Protein AF-A0A1G6PRE6-F1 (afdb_monomer)

Radius of gyration: 26.59 Å; Cα contacts (8 Å, |Δi|>4): 31; chains: 1; bounding box: 38×22×97 Å

Sequence (93 aa):
MEPQQRENQINGQMRIMQWVWTIVLTGIPIVNIIMLIIWAADRTNPRRNYSIAMFIVMAAFIVIYFIIFMVFMILGIALMPDSDPTYSDTYYY

Secondary structure (DSSP, 8-state):
--HHHHHHHHHHSPPHHHHHHHHHHHHSHHHHHHHHHHHHH-TT-TTHHHHHHHHHHHHHHHHHHHHHHHHHHHHHHHTS----GGGSSS---

Solvent-accessible sur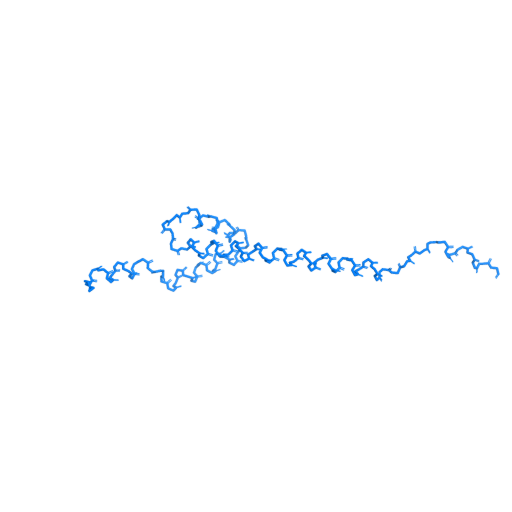face area (backbone atoms only — not comparable to full-atom values): 5500 Å² total; per-residue (Å²): 133,59,72,71,58,54,56,52,50,58,71,66,45,83,51,70,70,57,52,52,52,48,53,58,47,50,69,38,71,70,54,23,56,54,50,34,52,55,29,46,69,37,86,85,42,85,51,18,66,60,25,50,51,48,53,54,51,51,52,52,48,50,55,51,51,51,54,52,50,51,52,52,50,52,51,53,59,74,68,49,74,84,80,66,78,76,70,78,80,76,78,87,126

Mean predicted aligned error: 9.94 Å

pLDDT: mean 83.81, std 14.04, range [54.34, 97.81]

Structure (mmCIF, N/CA/C/O backbone):
data_AF-A0A1G6PRE6-F1
#
_entry.id   AF-A0A1G6PRE6-F1
#
loop_
_atom_site.group_PDB
_atom_site.id
_atom_site.type_symbol
_atom_site.label_atom_id
_atom_site.label_alt_id
_atom_site.label_comp_id
_atom_site.label_asym_id
_atom_site.label_entity_id
_atom_site.label_seq_id
_atom_site.pdbx_PDB_ins_code
_atom_site.Cartn_x
_atom_site.Cartn_y
_atom_site.Cartn_z
_atom_site.occupancy
_atom_site.B_iso_or_equiv
_atom_si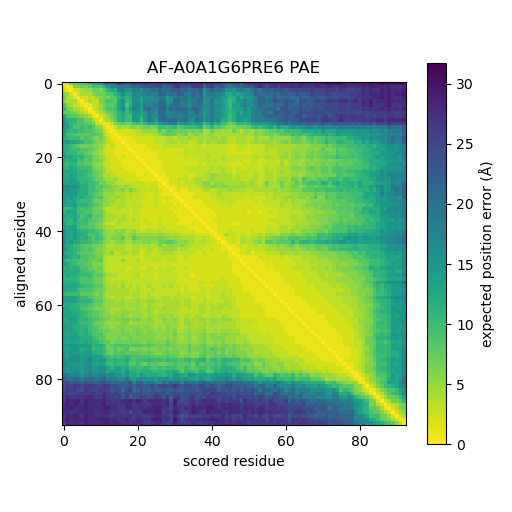te.auth_seq_id
_atom_site.auth_comp_id
_atom_site.auth_asym_id
_atom_site.auth_atom_id
_atom_site.pdbx_PDB_model_num
ATOM 1 N N . MET A 1 1 ? -6.251 -6.536 39.160 1.00 56.41 1 MET A N 1
ATOM 2 C CA . MET A 1 1 ? -7.024 -6.172 37.953 1.00 56.41 1 MET A CA 1
ATOM 3 C C . MET A 1 1 ? -8.487 -6.352 38.293 1.00 56.41 1 MET A C 1
ATOM 5 O O . MET A 1 1 ? -8.905 -7.487 38.509 1.00 56.41 1 MET A O 1
ATOM 9 N N . GLU A 1 2 ? -9.219 -5.254 38.440 1.00 65.81 2 GLU A N 1
ATOM 10 C CA . GLU A 1 2 ? -10.632 -5.290 38.821 1.00 65.81 2 GLU A CA 1
ATOM 11 C C . GLU A 1 2 ? -11.486 -5.858 37.670 1.00 65.81 2 GLU A C 1
ATOM 13 O O . GLU A 1 2 ? -11.171 -5.612 36.500 1.00 65.81 2 GLU A O 1
ATOM 18 N N . PRO A 1 3 ? -12.550 -6.629 37.955 1.00 69.62 3 PRO A N 1
ATOM 19 C CA . PRO A 1 3 ? -13.377 -7.269 36.928 1.00 69.62 3 PRO A CA 1
ATOM 20 C C . PRO A 1 3 ? -13.974 -6.272 35.918 1.00 69.62 3 PRO A C 1
ATOM 22 O O . PRO A 1 3 ? -14.047 -6.589 34.732 1.00 69.62 3 PRO A O 1
ATOM 25 N N . GLN A 1 4 ? -14.278 -5.040 36.341 1.00 62.03 4 GLN A N 1
ATOM 26 C CA . GLN A 1 4 ? -14.808 -3.990 35.459 1.00 62.03 4 GLN A CA 1
ATOM 27 C C . GLN A 1 4 ? -13.791 -3.467 34.432 1.00 62.03 4 GLN A C 1
ATOM 29 O O . GLN A 1 4 ? -14.161 -3.061 33.331 1.00 62.03 4 GLN A O 1
ATOM 34 N N . GLN A 1 5 ? -12.490 -3.518 34.737 1.00 60.12 5 GLN A N 1
ATOM 35 C CA . GLN A 1 5 ? -11.459 -3.142 33.769 1.00 60.12 5 GLN A CA 1
ATOM 36 C C . GLN A 1 5 ? -11.315 -4.196 32.666 1.00 60.12 5 GLN A C 1
ATOM 38 O O . GLN A 1 5 ? -11.107 -3.825 31.514 1.00 60.12 5 GLN A O 1
ATOM 43 N N . ARG A 1 6 ? -11.485 -5.494 32.973 1.00 61.69 6 ARG A N 1
ATOM 44 C CA . ARG A 1 6 ? -11.455 -6.559 31.950 1.00 61.69 6 ARG A CA 1
ATOM 45 C C . ARG A 1 6 ? -12.598 -6.426 30.953 1.00 61.69 6 ARG A C 1
ATOM 47 O O . ARG A 1 6 ? -12.362 -6.572 29.762 1.00 61.69 6 ARG A O 1
ATOM 54 N N . GLU A 1 7 ? -13.805 -6.130 31.420 1.00 57.72 7 GLU A N 1
ATOM 55 C CA . GLU A 1 7 ? -14.969 -5.959 30.546 1.00 57.72 7 GLU A CA 1
ATOM 56 C C . GLU A 1 7 ? -14.778 -4.786 29.568 1.00 57.72 7 GLU A C 1
ATOM 58 O O . GLU A 1 7 ? -14.993 -4.931 28.366 1.00 57.72 7 GLU A O 1
ATOM 63 N N . ASN A 1 8 ? -14.224 -3.665 30.041 1.00 56.75 8 ASN A N 1
ATOM 64 C CA . ASN A 1 8 ? -13.859 -2.538 29.177 1.00 56.75 8 ASN A CA 1
ATOM 65 C C . ASN A 1 8 ? -12.705 -2.851 28.206 1.00 56.75 8 ASN A C 1
ATOM 67 O O . ASN A 1 8 ? -12.720 -2.361 27.077 1.00 56.75 8 ASN A O 1
ATOM 71 N N . GLN A 1 9 ? -11.734 -3.693 28.583 1.00 56.91 9 GLN A N 1
ATOM 72 C CA . GLN A 1 9 ? -10.693 -4.152 27.650 1.00 56.91 9 GLN A CA 1
ATOM 73 C C . GLN A 1 9 ? -11.255 -5.071 26.555 1.00 56.91 9 GLN A C 1
ATOM 75 O O . GLN A 1 9 ? -10.840 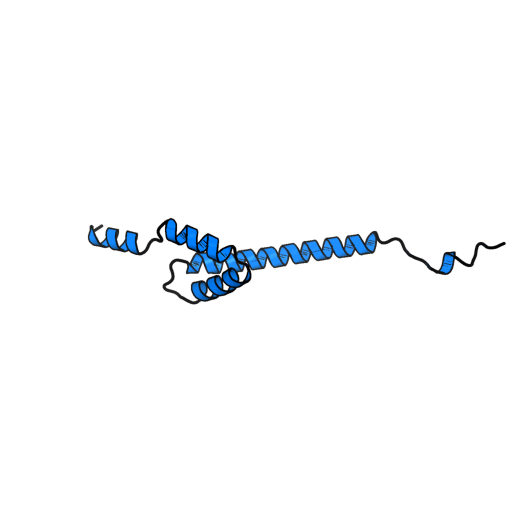-4.965 25.402 1.00 56.91 9 GLN A O 1
ATOM 80 N N . ILE A 1 10 ? -12.240 -5.914 26.884 1.00 56.91 10 ILE A N 1
ATOM 81 C CA . ILE A 1 10 ? -12.955 -6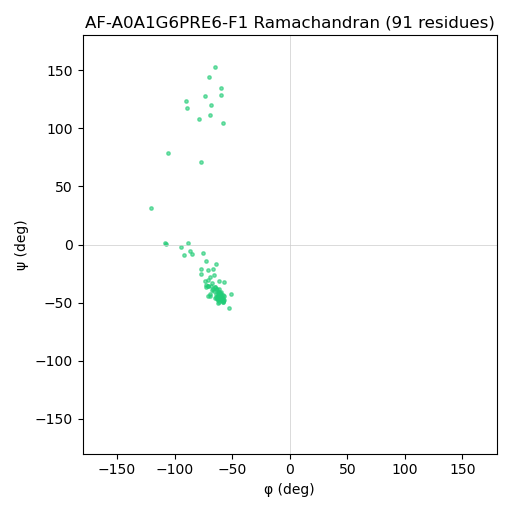.751 25.907 1.00 56.91 10 ILE A CA 1
ATOM 82 C C . ILE A 1 10 ? -13.757 -5.875 24.929 1.00 56.91 10 ILE A C 1
ATOM 84 O O . ILE A 1 10 ? -13.801 -6.177 23.740 1.00 56.91 10 ILE A O 1
ATOM 88 N N . ASN A 1 11 ? -14.331 -4.763 25.400 1.00 55.56 11 ASN A N 1
ATOM 89 C CA . ASN A 1 11 ? -15.047 -3.807 24.548 1.00 55.56 11 ASN A CA 1
ATOM 90 C C . ASN A 1 11 ? -14.109 -2.958 23.666 1.00 55.56 11 ASN A C 1
ATOM 92 O O . ASN A 1 11 ? -14.481 -2.595 22.551 1.00 55.56 11 ASN A O 1
ATOM 96 N N . GLY A 1 12 ? -12.888 -2.663 24.131 1.00 63.56 12 GLY A N 1
ATOM 97 C CA . GLY A 1 12 ? -11.872 -1.934 23.359 1.00 63.56 12 GLY A CA 1
ATOM 98 C C . GLY A 1 12 ? -11.158 -2.780 22.297 1.00 6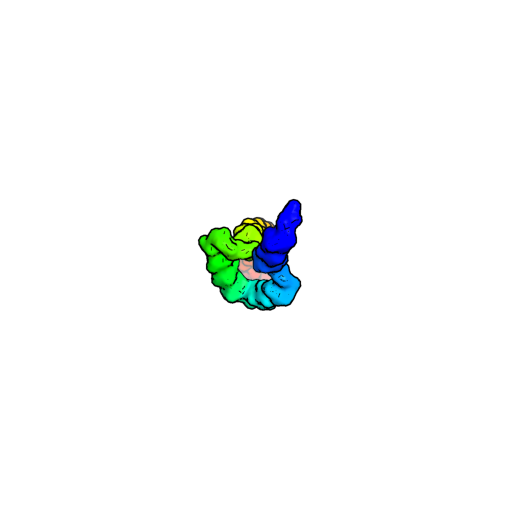3.56 12 GLY A C 1
ATOM 99 O O . GLY A 1 12 ? -10.607 -2.240 21.335 1.00 63.56 12 GLY A O 1
ATOM 100 N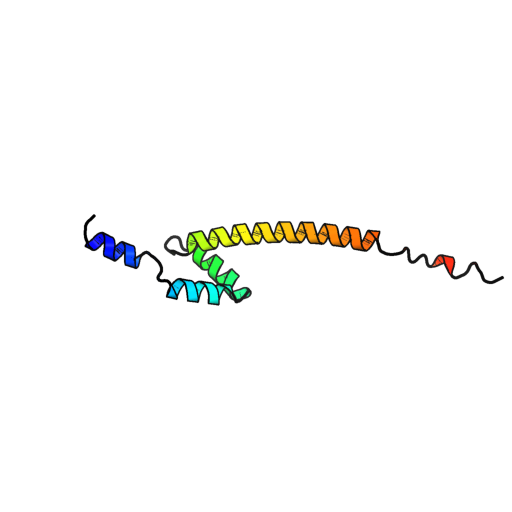 N . GLN A 1 13 ? -11.179 -4.107 22.437 1.00 74.81 13 GLN A N 1
ATOM 101 C CA . GLN A 1 13 ? -10.572 -5.033 21.487 1.00 74.81 13 GLN A CA 1
ATOM 102 C C . GLN A 1 13 ? -11.579 -5.438 20.401 1.00 74.81 13 GLN A C 1
ATOM 104 O O . GLN A 1 13 ? -12.654 -5.967 20.676 1.00 74.81 13 GLN A O 1
ATOM 109 N N . MET A 1 14 ? -11.232 -5.221 19.129 1.00 82.69 14 MET A N 1
ATOM 110 C CA . MET A 1 14 ? -12.111 -5.600 18.019 1.00 82.69 14 MET A CA 1
ATOM 111 C C . MET A 1 14 ? -12.404 -7.105 18.005 1.00 82.69 14 MET A C 1
ATOM 113 O O . MET A 1 14 ? -11.494 -7.936 17.973 1.00 82.69 14 MET A O 1
ATOM 117 N N . ARG A 1 15 ? -13.695 -7.448 17.935 1.00 88.81 15 ARG A N 1
ATOM 118 C CA . ARG A 1 15 ? -14.174 -8.827 17.746 1.00 88.81 15 ARG A CA 1
ATOM 119 C C . ARG A 1 15 ? -13.759 -9.361 16.370 1.00 88.81 15 ARG A C 1
ATOM 121 O O . ARG A 1 15 ? -13.687 -8.599 15.410 1.00 88.81 15 ARG A O 1
ATOM 128 N N . ILE A 1 16 ? -13.605 -10.682 16.236 1.00 88.88 16 ILE A N 1
ATOM 129 C CA . ILE A 1 16 ? -13.252 -11.343 14.961 1.00 88.88 16 ILE A CA 1
ATOM 130 C C . ILE A 1 16 ? -14.178 -10.907 13.814 1.00 88.88 16 ILE A C 1
ATOM 132 O O . ILE A 1 16 ? -13.706 -10.581 12.732 1.00 88.88 16 ILE A O 1
ATOM 136 N N . MET A 1 17 ? -15.489 -10.816 14.052 1.00 89.25 17 MET A N 1
ATOM 137 C CA . MET A 1 17 ? -16.449 -10.388 13.023 1.00 89.25 17 MET A CA 1
ATOM 138 C C . MET A 1 17 ? -16.191 -8.961 12.510 1.00 89.25 17 MET A C 1
ATOM 140 O O . MET A 1 17 ? -16.429 -8.683 11.341 1.00 89.25 17 MET A O 1
ATOM 144 N N . GLN A 1 18 ? -15.664 -8.060 13.346 1.00 90.00 18 GLN A N 1
ATOM 145 C CA . GLN A 1 18 ? -15.289 -6.704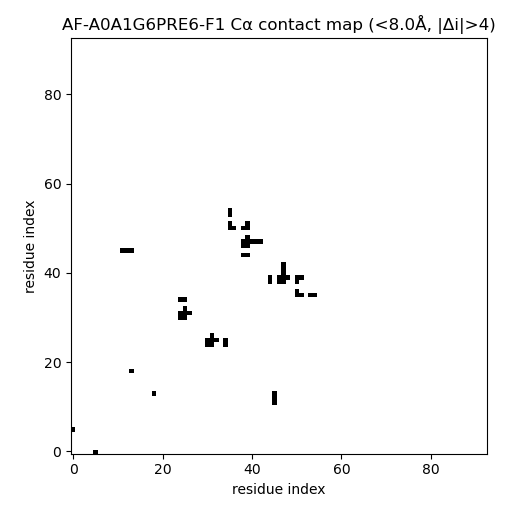 12.922 1.00 90.00 18 GLN A CA 1
ATOM 146 C C . GLN A 1 18 ? -14.051 -6.727 12.014 1.00 90.00 18 GLN A C 1
ATOM 148 O O . GLN A 1 18 ? -13.975 -5.965 11.049 1.00 90.00 18 GLN A O 1
ATOM 153 N N . TRP A 1 19 ? -13.106 -7.635 12.273 1.00 91.50 19 TRP A N 1
ATOM 154 C CA . TRP A 1 19 ? -11.962 -7.870 11.389 1.00 91.50 19 TRP A CA 1
ATOM 155 C C . TRP A 1 19 ? -12.376 -8.482 10.052 1.00 91.50 19 TRP A C 1
ATOM 157 O O . TRP A 1 19 ? -11.870 -8.051 9.021 1.00 91.50 19 TRP A O 1
ATOM 167 N N . VAL A 1 20 ? -13.340 -9.408 10.042 1.00 94.12 20 VAL A N 1
ATOM 168 C CA . VAL A 1 20 ? -13.893 -9.964 8.794 1.00 94.12 20 VAL A CA 1
ATOM 169 C C . VAL A 1 20 ? -14.459 -8.847 7.916 1.00 94.12 20 VAL A C 1
ATOM 171 O O . VAL A 1 20 ? -14.074 -8.731 6.756 1.00 94.12 20 VAL A O 1
ATOM 174 N N . TRP A 1 21 ? -15.290 -7.963 8.475 1.00 92.44 21 TRP A N 1
ATOM 175 C CA . TRP A 1 21 ? -15.801 -6.805 7.733 1.00 92.44 21 TRP A CA 1
ATOM 176 C C . TRP A 1 21 ? -14.696 -5.859 7.272 1.00 92.44 21 TRP A C 1
ATOM 178 O O . TRP A 1 21 ? -14.758 -5.349 6.157 1.00 92.44 21 TRP A O 1
ATOM 188 N N . THR A 1 22 ? -13.672 -5.656 8.103 1.00 91.75 22 THR A N 1
ATOM 189 C CA . THR A 1 22 ? -12.499 -4.848 7.743 1.00 91.75 22 THR A CA 1
ATOM 190 C C . THR A 1 22 ? -11.824 -5.417 6.496 1.00 91.75 22 THR A C 1
ATOM 192 O O . THR A 1 22 ? -11.615 -4.673 5.545 1.00 91.75 22 THR A O 1
ATOM 195 N N . ILE A 1 23 ? -11.576 -6.730 6.452 1.00 92.31 23 ILE A N 1
ATOM 196 C CA . ILE A 1 23 ? -10.962 -7.406 5.301 1.00 92.31 23 ILE A CA 1
ATOM 197 C C . ILE A 1 23 ? -11.841 -7.268 4.051 1.00 92.31 23 ILE A C 1
ATOM 199 O O . ILE A 1 23 ? -11.334 -6.884 2.999 1.00 92.31 23 ILE A O 1
ATOM 203 N N . VAL A 1 24 ? -13.152 -7.506 4.172 1.00 93.56 24 VAL A N 1
ATOM 204 C CA . VAL A 1 24 ? -14.114 -7.371 3.060 1.00 93.56 24 VAL A CA 1
ATOM 205 C C . VAL A 1 24 ? -14.111 -5.950 2.486 1.00 93.56 24 VAL A C 1
ATOM 207 O O . VAL A 1 24 ? -14.001 -5.780 1.274 1.00 93.56 24 VAL A O 1
ATOM 210 N N . LEU A 1 25 ? -14.166 -4.927 3.346 1.00 91.12 25 LEU A N 1
ATOM 211 C CA . LEU A 1 25 ? -14.105 -3.518 2.938 1.00 91.12 25 LEU A CA 1
ATOM 212 C C . LEU A 1 25 ? -12.776 -3.181 2.253 1.00 91.12 25 LEU A C 1
ATOM 214 O O . LEU A 1 25 ? -12.769 -2.520 1.217 1.00 91.12 25 LEU A O 1
ATOM 218 N N . THR A 1 26 ? -11.656 -3.664 2.799 1.00 90.06 26 THR A N 1
ATOM 219 C CA . THR A 1 26 ? -10.327 -3.445 2.208 1.00 90.06 26 THR A CA 1
ATOM 220 C C . THR A 1 26 ? -10.084 -4.255 0.928 1.00 90.06 26 THR A C 1
ATOM 222 O O . THR A 1 26 ? -9.163 -3.947 0.178 1.00 90.06 26 THR A O 1
ATOM 225 N N . GLY A 1 27 ? -10.912 -5.261 0.631 1.00 89.31 27 GLY A N 1
ATOM 226 C CA . GLY A 1 27 ? -10.856 -6.000 -0.632 1.00 89.31 27 GLY A CA 1
ATOM 227 C C . GLY A 1 27 ? -11.332 -5.181 -1.836 1.00 89.31 27 GLY A C 1
ATOM 228 O O . GLY A 1 27 ? -10.952 -5.471 -2.967 1.00 8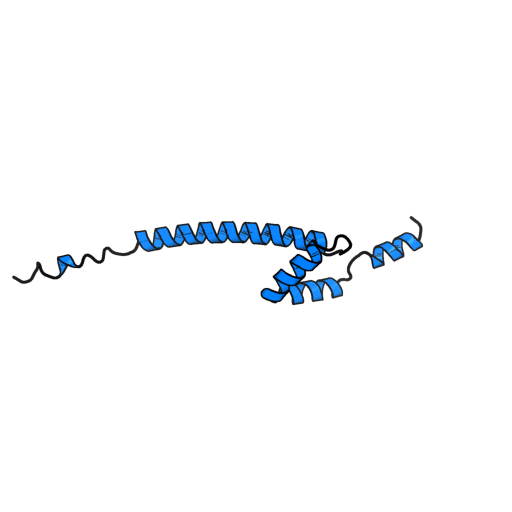9.31 27 GLY A O 1
ATOM 229 N N . ILE A 1 28 ? -12.131 -4.133 -1.609 1.00 93.62 28 ILE A N 1
ATOM 230 C CA . ILE A 1 28 ? -12.617 -3.242 -2.665 1.00 93.62 28 ILE A CA 1
ATOM 231 C C . ILE A 1 28 ? -11.601 -2.098 -2.846 1.00 93.62 28 ILE A C 1
ATOM 233 O O . ILE A 1 28 ? -11.439 -1.308 -1.919 1.00 93.62 28 ILE A O 1
ATOM 237 N N . PRO A 1 29 ? -10.951 -1.926 -4.014 1.00 81.88 29 PRO A N 1
ATOM 238 C CA . PRO A 1 29 ? -9.776 -1.053 -4.151 1.00 81.88 29 PRO A CA 1
ATOM 239 C C . PRO A 1 29 ? -10.003 0.410 -3.743 1.00 81.88 29 PRO A C 1
ATOM 241 O O . PRO A 1 29 ? -9.227 0.974 -2.976 1.00 81.88 29 PRO A O 1
ATOM 244 N N . ILE A 1 30 ? -11.087 1.025 -4.225 1.00 91.38 30 ILE A N 1
ATOM 245 C CA . ILE A 1 30 ? -11.392 2.439 -3.948 1.00 91.38 30 ILE A CA 1
ATOM 246 C C . ILE A 1 30 ? -11.821 2.618 -2.487 1.00 91.38 30 ILE A C 1
ATOM 248 O O . ILE A 1 30 ? -11.353 3.523 -1.798 1.00 91.38 30 ILE A O 1
ATOM 252 N N . VAL A 1 31 ? -12.685 1.726 -1.998 1.00 91.69 31 VAL A N 1
ATOM 253 C CA . VAL A 1 31 ? -13.183 1.765 -0.617 1.00 91.69 31 VAL A CA 1
ATOM 254 C C . VAL A 1 31 ? -12.041 1.538 0.370 1.00 91.69 31 VAL A C 1
ATOM 256 O O . VAL A 1 31 ? -11.984 2.226 1.382 1.00 91.69 31 VAL A O 1
ATOM 259 N N . ASN A 1 32 ? -11.098 0.646 0.057 1.00 92.44 32 ASN A N 1
ATOM 260 C CA . ASN A 1 32 ? -9.913 0.385 0.866 1.00 92.44 32 ASN A CA 1
ATOM 261 C C . ASN A 1 32 ? -9.155 1.682 1.170 1.00 92.44 32 ASN A C 1
ATOM 263 O O . ASN A 1 32 ? -8.986 2.032 2.334 1.00 92.44 32 ASN A O 1
ATOM 267 N N . ILE A 1 33 ? -8.791 2.446 0.135 1.00 91.25 33 ILE A N 1
ATOM 268 C CA . ILE A 1 33 ? -8.037 3.695 0.308 1.00 91.25 33 ILE A CA 1
ATOM 269 C C . ILE A 1 33 ? -8.821 4.691 1.172 1.00 91.25 33 ILE A C 1
ATOM 271 O O . ILE A 1 33 ? -8.270 5.238 2.125 1.00 91.25 33 ILE A O 1
ATOM 275 N N . ILE A 1 34 ? -10.112 4.888 0.893 1.00 93.44 34 ILE A N 1
ATOM 276 C CA . ILE A 1 34 ? -10.957 5.820 1.657 1.00 93.44 34 ILE A CA 1
ATOM 277 C C . ILE A 1 34 ? -11.031 5.404 3.134 1.00 93.44 34 ILE A C 1
ATOM 279 O O . ILE A 1 34 ? -10.827 6.231 4.024 1.00 93.44 34 ILE A O 1
ATOM 283 N N . MET A 1 35 ? -11.277 4.121 3.409 1.00 92.75 35 MET A N 1
ATOM 284 C CA . MET A 1 35 ? -11.398 3.608 4.775 1.00 92.75 35 MET A CA 1
ATOM 285 C C . MET A 1 35 ? -10.071 3.695 5.536 1.00 92.75 35 MET A C 1
ATOM 287 O O . MET A 1 35 ? -10.073 4.094 6.699 1.00 92.75 35 MET A O 1
ATOM 291 N N . LEU A 1 36 ? -8.939 3.404 4.883 1.00 92.25 36 LEU A N 1
ATOM 292 C CA . LEU A 1 36 ? -7.608 3.566 5.471 1.00 92.25 36 LEU A CA 1
ATOM 293 C C . LEU A 1 36 ? -7.330 5.025 5.855 1.00 92.25 36 LEU A C 1
ATOM 295 O O . LEU A 1 36 ? -6.807 5.268 6.942 1.00 92.25 36 LEU A O 1
ATOM 299 N N . ILE A 1 37 ? -7.710 5.999 5.015 1.00 92.44 37 ILE A N 1
ATOM 300 C CA . ILE A 1 37 ? -7.559 7.431 5.334 1.00 92.44 37 ILE A CA 1
ATOM 301 C C . ILE A 1 37 ? -8.392 7.787 6.571 1.00 92.44 37 ILE A C 1
ATOM 303 O O . ILE A 1 37 ? -7.864 8.365 7.523 1.00 92.44 37 ILE A O 1
ATOM 307 N N . ILE A 1 38 ? -9.677 7.413 6.579 1.00 93.12 38 ILE A N 1
ATOM 308 C CA . ILE A 1 38 ? -10.602 7.719 7.681 1.00 93.12 38 ILE A CA 1
ATOM 309 C C . ILE A 1 38 ? -10.090 7.118 8.997 1.00 93.12 38 ILE A C 1
ATOM 311 O O . ILE A 1 38 ? -10.014 7.809 10.013 1.00 93.12 38 ILE A O 1
ATOM 315 N N . TRP A 1 39 ? -9.690 5.845 8.984 1.00 93.06 39 TRP A N 1
ATOM 316 C CA . TRP A 1 39 ? -9.191 5.156 10.175 1.00 93.06 39 TRP A CA 1
ATOM 317 C C . TRP A 1 39 ? -7.810 5.639 10.625 1.00 93.06 39 TRP A C 1
ATOM 319 O O . TRP A 1 39 ? -7.523 5.602 11.819 1.00 93.06 39 TRP A O 1
ATOM 329 N N . ALA A 1 40 ? -6.948 6.097 9.713 1.00 91.31 40 ALA A N 1
ATOM 330 C CA . ALA A 1 40 ? -5.657 6.681 10.075 1.00 91.31 40 ALA A CA 1
ATOM 331 C C . ALA A 1 40 ? -5.804 8.067 10.735 1.00 91.31 40 ALA A C 1
ATOM 333 O O . ALA A 1 40 ? -5.033 8.405 11.646 1.00 91.31 40 ALA A O 1
ATOM 334 N N . ALA A 1 41 ? -6.789 8.856 10.288 1.00 91.62 41 ALA A N 1
ATOM 335 C CA . ALA A 1 41 ? -7.075 10.193 10.804 1.00 91.62 41 ALA A CA 1
ATOM 336 C C . ALA A 1 41 ? -7.719 10.164 12.203 1.00 91.62 41 ALA A C 1
ATOM 338 O O . ALA A 1 41 ? -7.396 10.999 13.052 1.00 91.62 41 ALA A O 1
ATOM 339 N N . ASP A 1 42 ? -8.583 9.184 12.470 1.00 90.19 42 ASP A N 1
ATOM 340 C CA . ASP A 1 42 ? -9.247 9.023 13.764 1.00 90.19 42 ASP A CA 1
ATOM 341 C C . ASP A 1 42 ? -8.323 8.369 14.809 1.00 90.19 42 ASP A C 1
ATOM 343 O O . ASP A 1 42 ? -8.038 7.170 14.776 1.00 90.19 42 ASP A O 1
ATOM 347 N N . ARG A 1 43 ? -7.874 9.169 15.787 1.00 84.12 43 ARG A N 1
ATOM 348 C CA . ARG A 1 43 ? -6.965 8.740 16.869 1.00 84.12 43 ARG A CA 1
ATOM 349 C C . ARG A 1 43 ? -7.578 7.738 17.841 1.00 84.12 43 ARG A C 1
ATOM 351 O O . ARG A 1 43 ? -6.826 7.045 18.522 1.00 84.12 43 ARG A O 1
ATOM 358 N N . THR A 1 44 ? -8.903 7.674 17.915 1.00 86.31 44 THR A N 1
ATOM 359 C CA . THR A 1 44 ? -9.620 6.763 18.817 1.00 86.31 44 THR A CA 1
ATOM 360 C C . THR A 1 44 ? -9.953 5.432 18.152 1.00 86.31 44 THR A C 1
ATOM 362 O O . THR A 1 44 ? -10.364 4.487 18.824 1.00 86.31 44 THR A O 1
ATOM 365 N N . ASN A 1 45 ? -9.732 5.323 16.839 1.00 85.62 45 ASN A N 1
ATOM 366 C CA . ASN A 1 45 ? -10.076 4.130 16.094 1.00 85.62 45 ASN A CA 1
ATOM 367 C C . ASN A 1 45 ? -9.107 2.977 16.402 1.00 85.62 45 ASN A C 1
ATOM 369 O O . ASN A 1 45 ? -7.897 3.117 16.191 1.00 85.62 45 ASN A O 1
ATOM 373 N N . PRO A 1 46 ? -9.603 1.783 16.769 1.00 86.38 46 PRO A N 1
ATOM 374 C CA . PRO A 1 46 ? -8.746 0.619 16.995 1.00 86.38 46 PRO A CA 1
ATOM 375 C C . PRO A 1 46 ? -8.020 0.150 15.719 1.00 86.38 46 PRO A C 1
ATOM 377 O O . PRO A 1 46 ? -7.027 -0.570 15.806 1.00 86.38 46 PRO A O 1
ATOM 380 N N . ARG A 1 47 ? -8.472 0.570 14.524 1.00 89.19 47 ARG A N 1
ATOM 381 C CA . ARG A 1 47 ? -7.835 0.261 13.226 1.00 89.19 47 ARG A CA 1
ATOM 382 C C . ARG A 1 47 ? -6.764 1.260 12.798 1.00 89.19 47 ARG A C 1
ATOM 384 O O . ARG A 1 47 ? -6.182 1.093 11.725 1.00 89.19 47 ARG A O 1
ATOM 391 N N . ARG A 1 48 ? -6.470 2.285 13.599 1.00 89.81 48 ARG A N 1
ATOM 392 C CA . ARG A 1 48 ? -5.524 3.336 13.208 1.00 89.81 48 ARG A CA 1
ATOM 393 C C . ARG A 1 48 ? -4.139 2.791 12.871 1.00 89.81 48 ARG A C 1
ATOM 395 O O . ARG A 1 48 ? -3.608 3.087 11.805 1.00 89.81 48 ARG A O 1
ATOM 402 N N . ASN A 1 49 ? -3.577 1.953 13.740 1.00 90.56 49 ASN A N 1
ATOM 403 C CA . ASN A 1 49 ? -2.237 1.400 13.524 1.00 90.56 49 ASN A CA 1
ATOM 404 C C . ASN A 1 49 ? -2.192 0.452 12.319 1.00 90.56 49 ASN A C 1
ATOM 406 O O . ASN A 1 49 ? -1.236 0.504 11.553 1.00 90.56 49 ASN A O 1
ATOM 410 N N . TYR A 1 50 ? -3.243 -0.352 12.110 1.00 91.62 50 TYR A N 1
ATOM 411 C CA . TYR A 1 50 ? -3.395 -1.163 10.897 1.00 91.62 50 TYR A CA 1
ATOM 412 C C . TYR A 1 50 ? -3.384 -0.286 9.641 1.00 91.62 50 TYR A C 1
ATOM 414 O O . TYR A 1 50 ? -2.699 -0.592 8.669 1.00 91.62 50 TYR A O 1
ATOM 422 N N . SER A 1 51 ? -4.095 0.841 9.687 1.00 93.12 51 SER A N 1
ATOM 423 C CA . SER A 1 51 ? -4.236 1.723 8.531 1.00 93.12 51 SER A CA 1
ATOM 424 C C . SER A 1 51 ? -2.928 2.431 8.184 1.00 93.12 51 SER A C 1
ATOM 426 O O . SER A 1 51 ? -2.530 2.472 7.024 1.00 93.12 51 SER A O 1
ATOM 428 N N . ILE A 1 52 ? -2.209 2.912 9.202 1.00 91.19 52 ILE A N 1
ATOM 429 C CA . ILE A 1 52 ? -0.872 3.498 9.039 1.00 91.19 52 ILE A CA 1
ATOM 430 C C . ILE A 1 52 ? 0.115 2.455 8.495 1.00 91.19 52 ILE A C 1
ATOM 432 O O . ILE A 1 52 ? 0.856 2.752 7.560 1.00 91.19 52 ILE A O 1
ATOM 436 N N . ALA A 1 53 ? 0.101 1.229 9.032 1.00 93.56 53 ALA A N 1
ATOM 437 C CA . ALA A 1 53 ? 0.944 0.146 8.533 1.00 93.56 53 ALA A CA 1
ATOM 438 C C . ALA A 1 53 ? 0.647 -0.167 7.059 1.00 93.56 53 ALA A C 1
ATOM 440 O O . ALA A 1 53 ? 1.582 -0.304 6.272 1.00 93.56 53 ALA A O 1
ATOM 441 N N . MET A 1 54 ? -0.629 -0.203 6.659 1.00 93.56 54 MET A N 1
ATOM 442 C CA . MET A 1 54 ? -0.988 -0.428 5.260 1.00 93.56 54 MET A CA 1
ATOM 443 C C . MET A 1 54 ? -0.500 0.676 4.328 1.00 93.56 54 MET A C 1
ATOM 445 O O . MET A 1 54 ? -0.016 0.350 3.251 1.00 93.56 54 MET A O 1
ATOM 449 N N . PHE A 1 55 ? -0.525 1.951 4.725 1.00 92.62 55 PHE A N 1
ATOM 450 C CA . PHE A 1 55 ? 0.068 3.008 3.895 1.00 92.62 55 PHE A CA 1
ATOM 451 C C . PHE A 1 55 ? 1.568 2.815 3.677 1.00 92.62 55 PHE A C 1
ATOM 453 O O . PHE A 1 55 ? 2.051 2.998 2.561 1.00 92.62 55 PHE A O 1
ATOM 460 N N . ILE A 1 56 ? 2.298 2.407 4.717 1.00 94.19 56 ILE A N 1
ATOM 461 C CA . ILE A 1 56 ? 3.735 2.124 4.613 1.00 94.19 56 ILE A CA 1
ATOM 462 C C . ILE A 1 56 ? 3.974 0.941 3.669 1.00 94.19 56 ILE A C 1
ATOM 464 O O . ILE A 1 56 ? 4.827 1.013 2.786 1.00 94.19 56 ILE A O 1
ATOM 468 N N . VAL A 1 57 ? 3.191 -0.130 3.819 1.00 94.25 57 VAL A N 1
ATOM 469 C CA . VAL A 1 57 ? 3.275 -1.319 2.963 1.00 94.25 57 VAL A CA 1
ATOM 470 C C . VAL A 1 57 ? 2.939 -0.971 1.511 1.00 94.25 57 VAL A C 1
ATOM 472 O O . VAL A 1 57 ? 3.696 -1.329 0.612 1.00 94.25 57 VAL A O 1
ATOM 475 N N . MET A 1 58 ? 1.861 -0.222 1.266 1.00 92.00 58 MET A N 1
ATOM 476 C CA . MET A 1 58 ? 1.488 0.241 -0.073 1.00 92.00 58 MET A CA 1
ATOM 477 C C . MET A 1 58 ? 2.592 1.102 -0.693 1.00 92.00 58 MET A C 1
ATOM 479 O O . MET A 1 58 ? 2.950 0.876 -1.845 1.00 92.00 58 MET A O 1
ATOM 483 N N . ALA A 1 59 ? 3.179 2.035 0.063 1.00 93.25 59 ALA A N 1
ATOM 484 C CA . ALA A 1 59 ? 4.294 2.852 -0.412 1.00 93.25 59 ALA A CA 1
ATOM 485 C C . ALA A 1 59 ? 5.514 1.994 -0.789 1.00 93.25 59 ALA A C 1
ATOM 487 O O . ALA A 1 59 ? 6.094 2.191 -1.856 1.00 93.25 59 ALA A O 1
ATOM 488 N N . ALA A 1 60 ? 5.865 1.000 0.033 1.00 96.50 60 ALA A N 1
ATOM 489 C CA . ALA A 1 60 ? 6.948 0.069 -0.274 1.00 96.50 60 ALA A CA 1
ATOM 490 C C . ALA A 1 60 ? 6.670 -0.732 -1.557 1.00 96.50 60 ALA A C 1
ATOM 492 O O . ALA A 1 60 ? 7.538 -0.824 -2.425 1.00 96.50 60 ALA A O 1
ATOM 493 N N . PHE A 1 61 ? 5.450 -1.253 -1.723 1.00 95.81 61 PHE A N 1
ATOM 494 C CA . PHE A 1 61 ? 5.061 -1.957 -2.946 1.00 95.81 61 PHE A CA 1
ATOM 495 C C . PHE A 1 61 ? 5.105 -1.053 -4.176 1.00 95.81 61 PHE A C 1
ATOM 497 O O . PHE A 1 61 ? 5.592 -1.499 -5.209 1.00 95.81 61 PHE A O 1
ATOM 504 N N . ILE A 1 62 ? 4.662 0.204 -4.080 1.00 95.69 62 ILE A N 1
ATOM 505 C CA . ILE A 1 62 ? 4.751 1.169 -5.187 1.00 95.69 62 ILE A CA 1
ATOM 506 C C . ILE A 1 62 ? 6.207 1.347 -5.628 1.00 95.69 62 ILE A C 1
ATOM 508 O O . ILE A 1 62 ? 6.491 1.279 -6.822 1.00 95.69 62 ILE A O 1
ATOM 512 N N . VAL A 1 63 ? 7.136 1.515 -4.681 1.00 97.44 63 VAL A N 1
ATOM 513 C CA . VAL A 1 63 ? 8.570 1.651 -4.986 1.00 97.44 63 VAL A CA 1
ATOM 514 C C . VAL A 1 63 ? 9.114 0.388 -5.657 1.00 97.44 63 VAL A C 1
ATOM 516 O O . VAL A 1 63 ? 9.791 0.479 -6.679 1.00 97.44 63 VAL A O 1
ATOM 519 N N . ILE A 1 64 ? 8.786 -0.793 -5.128 1.00 97.81 64 ILE A N 1
ATOM 520 C CA . ILE A 1 64 ? 9.221 -2.074 -5.702 1.00 97.81 64 ILE A CA 1
ATOM 521 C C . ILE A 1 64 ? 8.668 -2.252 -7.123 1.00 97.81 64 ILE A C 1
ATOM 523 O O . ILE A 1 64 ? 9.431 -2.567 -8.036 1.00 97.81 64 ILE A O 1
ATOM 527 N N . TYR A 1 65 ? 7.371 -2.007 -7.335 1.00 96.88 65 TYR A N 1
ATOM 528 C CA . TYR A 1 65 ? 6.744 -2.077 -8.658 1.00 96.88 65 TYR A CA 1
ATOM 529 C C . TYR A 1 65 ? 7.384 -1.104 -9.642 1.00 96.88 65 TYR A C 1
ATOM 531 O O . TYR A 1 65 ? 7.616 -1.474 -10.789 1.00 96.88 65 TYR A O 1
ATOM 539 N N . PHE A 1 66 ? 7.701 0.113 -9.200 1.00 97.31 66 PHE A N 1
ATOM 540 C CA . PHE A 1 66 ? 8.354 1.111 -10.039 1.00 97.31 66 PHE A CA 1
ATOM 541 C C . PHE A 1 66 ? 9.748 0.657 -10.491 1.00 97.31 66 PHE A C 1
ATOM 543 O O . PHE A 1 66 ? 10.066 0.736 -11.677 1.00 97.31 66 PHE A O 1
ATOM 550 N N . ILE A 1 67 ? 10.558 0.120 -9.572 1.00 97.62 67 ILE A N 1
ATOM 551 C CA . ILE A 1 67 ? 11.890 -0.415 -9.891 1.00 97.62 67 ILE A CA 1
ATOM 552 C C . ILE A 1 67 ? 11.775 -1.576 -10.881 1.00 97.62 67 ILE A C 1
ATOM 554 O O . ILE A 1 67 ? 12.451 -1.579 -11.908 1.00 97.62 67 ILE A O 1
ATOM 558 N N . ILE A 1 68 ? 10.894 -2.540 -10.599 1.00 97.56 68 ILE A N 1
ATOM 559 C CA . ILE A 1 68 ? 10.661 -3.693 -11.474 1.00 97.56 68 ILE A CA 1
ATOM 560 C C . ILE A 1 68 ? 10.231 -3.220 -12.867 1.00 97.56 68 ILE A C 1
ATOM 562 O O . ILE A 1 68 ? 10.809 -3.645 -13.864 1.00 97.56 68 ILE A O 1
ATOM 566 N N . PHE A 1 69 ? 9.269 -2.300 -12.943 1.00 96.88 69 PHE A N 1
ATOM 567 C CA . PHE A 1 69 ? 8.792 -1.738 -14.203 1.00 96.88 69 PHE A CA 1
ATOM 568 C C . PHE A 1 69 ? 9.921 -1.087 -15.014 1.00 96.88 69 PHE A C 1
ATOM 570 O O . PHE A 1 69 ? 10.031 -1.348 -16.210 1.00 96.88 69 PHE A O 1
ATOM 577 N N . MET A 1 70 ? 10.797 -0.301 -14.375 1.00 97.06 70 MET A N 1
ATOM 578 C CA . MET A 1 70 ? 11.954 0.296 -15.053 1.00 97.06 70 MET A CA 1
ATOM 579 C C . MET A 1 70 ? 12.915 -0.764 -15.599 1.00 97.06 70 MET A C 1
ATOM 581 O O . MET A 1 70 ? 13.340 -0.658 -16.747 1.00 97.06 70 MET A O 1
ATOM 585 N N . VAL A 1 71 ? 13.227 -1.801 -14.814 1.00 96.62 71 VAL A N 1
ATOM 586 C CA . VAL A 1 71 ? 14.102 -2.897 -15.263 1.00 96.62 71 VAL A CA 1
ATOM 587 C C . VAL A 1 71 ? 13.506 -3.599 -16.483 1.00 96.62 71 VAL A C 1
ATOM 589 O O . VAL A 1 71 ? 14.198 -3.776 -17.484 1.00 96.62 71 VAL A O 1
ATOM 592 N N . PHE A 1 72 ? 12.220 -3.953 -16.439 1.00 95.75 72 PHE A N 1
ATOM 593 C CA . PHE A 1 72 ? 11.550 -4.602 -17.567 1.00 95.75 72 PHE A CA 1
ATOM 594 C C . PHE A 1 72 ? 11.449 -3.700 -18.799 1.00 95.75 72 PHE A C 1
ATOM 596 O O . PHE A 1 72 ? 11.604 -4.194 -19.912 1.00 95.75 72 PHE A O 1
ATOM 603 N N . MET A 1 73 ? 11.236 -2.393 -18.626 1.00 95.25 73 MET A N 1
ATOM 604 C CA . MET A 1 73 ? 11.215 -1.450 -19.744 1.00 95.25 73 MET A CA 1
ATOM 605 C C . MET A 1 73 ? 12.589 -1.351 -20.421 1.00 95.25 73 MET A C 1
ATOM 607 O O . MET A 1 73 ? 12.669 -1.456 -21.642 1.00 95.25 73 MET A O 1
ATOM 611 N N . ILE A 1 74 ? 13.669 -1.222 -19.641 1.00 95.19 74 ILE A N 1
ATOM 612 C CA . ILE A 1 74 ? 15.041 -1.177 -20.173 1.00 95.19 74 ILE A CA 1
ATOM 613 C C . ILE A 1 74 ? 15.370 -2.472 -20.916 1.00 95.19 74 ILE A C 1
ATOM 615 O O . ILE A 1 74 ? 15.875 -2.420 -22.033 1.00 95.19 7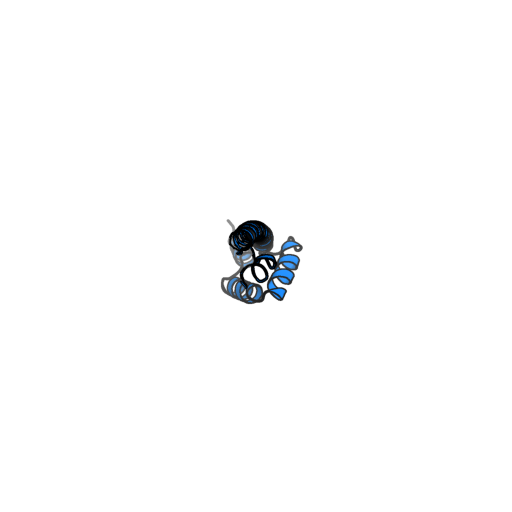4 ILE A O 1
ATOM 619 N N . LEU A 1 75 ? 15.052 -3.629 -20.326 1.00 94.62 75 LEU A N 1
ATOM 620 C CA . LEU A 1 75 ? 15.250 -4.922 -20.981 1.00 94.62 75 LEU A CA 1
ATOM 621 C C . LEU A 1 75 ? 14.420 -5.044 -22.265 1.00 94.62 75 LEU A C 1
ATOM 623 O O . LEU A 1 75 ? 14.933 -5.523 -23.267 1.00 94.62 75 LEU A O 1
ATOM 627 N N . GLY A 1 76 ? 13.166 -4.586 -22.262 1.00 92.12 76 GLY A N 1
ATOM 628 C CA . GLY A 1 76 ? 12.303 -4.612 -23.443 1.00 92.12 76 GLY A CA 1
ATOM 629 C C . GLY A 1 76 ? 12.854 -3.779 -24.600 1.00 92.12 76 GLY A C 1
ATOM 630 O O . GLY A 1 76 ? 12.839 -4.241 -25.735 1.00 92.12 76 GLY A O 1
ATOM 631 N N . ILE A 1 77 ? 13.392 -2.591 -24.310 1.00 90.19 77 ILE A N 1
ATOM 632 C CA . ILE A 1 77 ? 14.048 -1.739 -25.313 1.00 90.19 77 ILE A CA 1
ATOM 633 C C . ILE A 1 77 ? 15.363 -2.372 -25.780 1.00 90.19 77 ILE A C 1
ATOM 635 O O . ILE A 1 77 ? 15.617 -2.429 -26.975 1.00 90.19 77 ILE A O 1
ATOM 639 N N . ALA A 1 78 ? 16.184 -2.885 -24.861 1.00 89.31 78 ALA A N 1
ATOM 640 C CA . ALA A 1 78 ? 17.479 -3.481 -25.193 1.00 89.31 78 ALA A CA 1
ATOM 641 C C . ALA A 1 78 ? 17.366 -4.770 -26.025 1.00 89.31 78 ALA A C 1
ATOM 643 O O . ALA A 1 78 ? 18.296 -5.125 -26.742 1.00 89.31 78 ALA A O 1
ATOM 644 N N . LEU A 1 79 ? 16.246 -5.486 -25.902 1.00 88.75 79 LEU A N 1
ATOM 645 C CA . LEU A 1 79 ? 15.947 -6.689 -26.676 1.00 88.75 79 LEU A CA 1
ATOM 646 C C . LEU A 1 79 ? 15.108 -6.397 -27.927 1.00 88.75 79 LEU A C 1
ATOM 648 O O . LEU A 1 79 ? 14.814 -7.329 -28.677 1.00 88.75 79 LEU A O 1
ATOM 652 N N . MET A 1 80 ? 14.704 -5.141 -28.156 1.00 83.88 80 MET A N 1
ATOM 653 C CA . MET A 1 80 ? 14.019 -4.753 -29.383 1.00 83.88 80 MET A CA 1
ATOM 654 C C . MET A 1 80 ? 15.022 -4.854 -30.540 1.00 83.88 80 MET A C 1
ATOM 656 O O . MET A 1 80 ? 16.054 -4.187 -30.490 1.00 83.88 80 MET A O 1
ATOM 660 N N . PRO A 1 81 ? 14.766 -5.686 -31.567 1.00 79.75 81 PRO A N 1
ATOM 661 C CA . PRO A 1 81 ? 15.628 -5.730 -32.739 1.00 79.75 81 PRO A CA 1
ATOM 662 C C . PRO A 1 81 ? 15.650 -4.351 -33.393 1.00 79.75 81 PRO A C 1
ATOM 664 O O . PRO A 1 81 ? 14.584 -3.756 -33.576 1.00 79.75 81 PRO A O 1
ATOM 667 N N . ASP A 1 82 ? 16.835 -3.867 -33.765 1.00 75.88 82 ASP A N 1
ATOM 668 C CA . ASP A 1 82 ? 16.965 -2.653 -34.564 1.00 75.88 82 ASP A CA 1
ATOM 669 C C . ASP A 1 82 ? 16.198 -2.859 -35.876 1.00 75.88 82 ASP A C 1
ATOM 671 O O . ASP A 1 82 ? 16.629 -3.585 -36.774 1.00 75.88 82 ASP A O 1
ATOM 675 N N . SER A 1 83 ? 15.020 -2.247 -35.987 1.00 67.06 83 SER A N 1
ATOM 676 C CA . SER A 1 83 ? 14.287 -2.159 -37.243 1.00 67.06 83 SER A CA 1
ATOM 677 C C . SER A 1 83 ? 14.949 -1.076 -38.087 1.00 67.06 83 SER A C 1
ATOM 679 O O . SER A 1 83 ? 14.415 0.025 -38.206 1.00 67.06 83 SER A O 1
ATOM 681 N N . ASP A 1 84 ? 16.151 -1.349 -38.588 1.00 68.94 84 ASP A N 1
ATOM 682 C CA . ASP A 1 84 ? 16.831 -0.452 -39.514 1.00 68.94 84 ASP A CA 1
ATOM 683 C C . ASP A 1 84 ? 16.080 -0.464 -40.862 1.00 68.94 84 ASP A C 1
ATOM 685 O O . ASP A 1 84 ? 16.084 -1.487 -41.556 1.00 68.94 84 ASP A O 1
ATOM 689 N N . PRO A 1 85 ? 15.412 0.639 -41.260 1.00 67.00 85 PRO A N 1
ATOM 690 C CA . PRO A 1 85 ? 14.685 0.695 -42.522 1.00 67.00 85 PRO A CA 1
ATOM 691 C C . PRO A 1 85 ? 15.617 0.831 -43.736 1.00 67.00 85 PRO A C 1
ATOM 693 O O . PRO A 1 85 ? 15.143 0.761 -44.863 1.00 67.00 85 PRO A O 1
ATOM 696 N N . THR A 1 86 ? 16.927 1.035 -43.548 1.00 62.34 86 THR A N 1
ATOM 697 C CA . THR A 1 86 ? 17.865 1.285 -44.658 1.00 62.34 86 THR A CA 1
ATOM 698 C C . THR A 1 86 ? 18.432 0.017 -45.310 1.00 62.34 86 THR A C 1
ATOM 700 O O . THR A 1 86 ? 19.067 0.098 -46.364 1.00 62.34 86 THR A O 1
ATOM 703 N N . TYR A 1 87 ? 18.133 -1.166 -44.763 1.00 57.12 87 TYR A N 1
ATOM 704 C CA . TYR A 1 87 ? 18.542 -2.457 -45.334 1.00 57.12 87 TYR A CA 1
ATOM 705 C C . TYR A 1 87 ? 17.597 -3.014 -46.417 1.00 57.12 87 TYR A C 1
ATOM 707 O O . TYR A 1 87 ? 17.950 -3.997 -47.070 1.00 57.12 87 TYR A O 1
ATOM 715 N N . SER A 1 88 ? 16.416 -2.419 -46.648 1.00 59.34 88 SER A N 1
ATOM 716 C CA . SER A 1 88 ? 15.460 -2.931 -47.649 1.00 59.34 88 SER A CA 1
ATOM 717 C C . SER A 1 88 ? 15.822 -2.594 -49.096 1.00 59.34 88 SER A C 1
ATOM 719 O O . SER A 1 88 ? 15.430 -3.329 -50.000 1.00 59.34 88 SER A O 1
ATOM 721 N N . ASP A 1 89 ? 16.579 -1.519 -49.327 1.00 62.84 89 ASP A N 1
ATOM 722 C CA . ASP A 1 89 ? 16.712 -0.924 -50.666 1.00 62.84 89 ASP A CA 1
ATOM 723 C C . ASP A 1 89 ? 18.089 -1.157 -51.314 1.00 62.84 89 ASP A C 1
ATOM 725 O O . ASP A 1 89 ? 18.338 -0.707 -52.431 1.00 62.84 89 ASP A O 1
ATOM 729 N N . THR A 1 90 ? 18.999 -1.874 -50.646 1.00 62.03 90 THR A N 1
ATOM 730 C CA . THR A 1 90 ? 20.402 -2.024 -51.085 1.00 62.03 90 THR A CA 1
ATOM 731 C C . THR A 1 90 ? 20.772 -3.404 -51.649 1.00 62.03 90 THR A C 1
ATOM 733 O O . THR A 1 90 ? 21.897 -3.572 -52.114 1.00 62.03 90 THR A O 1
ATOM 736 N N . TYR A 1 91 ? 19.836 -4.363 -51.715 1.00 55.44 91 TYR A N 1
ATOM 737 C CA . TYR A 1 91 ? 20.086 -5.731 -52.217 1.00 55.44 91 TYR A CA 1
ATOM 738 C C . TYR A 1 91 ? 19.229 -6.153 -53.429 1.00 55.44 91 TYR A C 1
ATOM 740 O O . TYR A 1 91 ? 18.938 -7.334 -53.603 1.00 55.44 91 TYR A O 1
ATOM 748 N N . TYR A 1 92 ? 18.859 -5.209 -54.299 1.00 54.34 92 TYR A N 1
ATOM 749 C CA . TYR A 1 92 ? 18.282 -5.504 -55.619 1.00 54.34 92 TYR A CA 1
ATOM 750 C C . TYR A 1 92 ? 19.308 -5.249 -56.733 1.00 54.34 92 TYR A C 1
ATOM 752 O O . TYR A 1 92 ? 19.248 -4.221 -57.403 1.00 54.34 92 TYR A O 1
ATOM 760 N N . TYR A 1 93 ? 20.240 -6.183 -56.927 1.00 56.88 93 TYR A N 1
ATOM 761 C CA . TYR A 1 93 ? 21.036 -6.318 -58.153 1.00 56.88 93 TYR A CA 1
ATOM 762 C C . TYR A 1 93 ? 21.235 -7.795 -58.481 1.00 56.88 93 TYR A C 1
ATOM 764 O O . TYR A 1 93 ? 21.557 -8.559 -57.544 1.00 56.88 93 TYR A O 1
#

Organism: NCBI:txid361279

Foldseek 3Di:
DDPVVVVVVVVLDDDPVNVVVLVVQCVPPVSVLVVLVVLCPDPSRPCNVVSVVVVVVVVVVVVVVVVVVVVVVVVVVVPPPPPDVVVPPPPDD